Protein AF-A6TTT9-F1 (afdb_monomer)

Foldseek 3Di:
DDDDDPDPDPPDPDDDPVVVVVVVVVVVVVCVVCVVVVVVVLVVVLVVVQVVLQVLLLQLQVVVCVVVVDWPADQDDSCVSPPVSPVDQDDRSVPADGWTAHRSGIDDHDRD

Sequence (112 aa):
MIQIFSKKIRNKKGFTLIELIVVIAILGILAGIAVPRFASTQDNAKNKAHNANVRTIESAVSVYMANTNTALDAMDDIDVLTPDYLQAVPANPTGGDAYTIVNGVVSPGLIE

Solvent-accessible surface area (backbone atoms only — not comparable to full-atom values): 6744 Å² total; per-residue (Å²): 142,85,84,82,84,80,76,80,80,75,82,76,82,72,85,56,70,65,62,54,52,55,51,54,52,53,50,49,57,52,48,67,56,46,52,64,53,48,54,54,49,50,52,54,48,27,53,52,51,41,56,49,46,45,52,55,48,44,52,27,51,53,52,49,31,70,72,66,77,47,82,54,66,47,86,48,63,57,62,78,39,45,67,90,58,29,90,62,86,69,78,44,64,83,72,33,41,59,55,39,30,52,69,68,40,72,40,80,28,62,68,130

Organism: Alkaliphilus metalliredigens (strain QYMF) (NCBI:txid293826)

Radius of gyration: 30.0 Å; Cα contacts (8 Å, |Δi|>4): 95; chains: 1; bounding box: 83×52×59 Å

Mean predicted aligned error: 10.72 Å

InterPro domains:
  IPR000983 General secretion pathway protein G-type pilin [PR00813] (14-39)
  IPR000983 General secretion pathway protein G-type pilin [PR00813] (50-68)
  IPR012902 Prokaryotic N-terminal methylation site [PF07963] (10-34)
  IPR012902 Prokaryotic N-terminal methylation site [PS00409] (13-33)
  IPR012902 Prokaryotic N-terminal methylation site [TIGR02532] (12-35)
  IPR045584 Pilin-like [SSF54523] (15-101)

Secondary structure (DSSP, 8-state):
-------------PPPHHHHHHHHHHHHHHHHHHHHHHHHHHHHHHHHHHHHHHHHHHHHHHHHHHHH-----S---GGGGTTTT-SSPPP-TTSSPPPEEETTEEEPPP--

pLDDT: mean 81.88, std 12.65, range [42.41, 97.5]

Structure (mmCIF, N/CA/C/O backbone):
data_AF-A6TTT9-F1
#
_entry.id   AF-A6TTT9-F1
#
loop_
_atom_site.group_PDB
_atom_site.id
_atom_site.type_symbol
_atom_site.label_atom_id
_atom_site.label_alt_id
_atom_site.label_comp_id
_atom_site.label_asym_id
_atom_site.label_entity_id
_atom_site.label_seq_id
_atom_site.pdbx_PDB_ins_code
_atom_site.Cartn_x
_atom_site.Cartn_y
_atom_site.Cartn_z
_atom_site.occupancy
_atom_site.B_iso_or_equiv
_atom_site.auth_seq_id
_atom_site.auth_comp_id
_atom_site.auth_asym_id
_atom_site.auth_atom_id
_atom_site.pdbx_PDB_model_num
ATOM 1 N N . MET A 1 1 ? -62.359 -35.775 31.196 1.00 42.41 1 MET A N 1
ATOM 2 C CA . MET A 1 1 ? -60.897 -35.997 31.195 1.00 42.41 1 MET A CA 1
ATOM 3 C C . MET A 1 1 ? -60.259 -34.866 30.401 1.00 42.41 1 MET A C 1
ATOM 5 O O . MET A 1 1 ? -60.331 -34.884 29.183 1.00 42.41 1 MET A O 1
ATOM 9 N N . ILE A 1 2 ? -59.768 -33.823 31.074 1.00 47.12 2 ILE A N 1
ATOM 10 C CA . ILE A 1 2 ? -59.230 -32.612 30.431 1.00 47.12 2 ILE A CA 1
ATOM 11 C C . ILE A 1 2 ? -57.737 -32.545 30.758 1.00 47.12 2 ILE A C 1
ATOM 13 O O . ILE A 1 2 ? -57.363 -32.446 31.922 1.00 47.12 2 ILE A O 1
ATOM 17 N N . GLN A 1 3 ? -56.898 -32.671 29.731 1.00 62.69 3 GLN A N 1
ATOM 18 C CA . GLN A 1 3 ? -55.438 -32.584 29.816 1.00 62.69 3 GLN A CA 1
ATOM 19 C C . GLN A 1 3 ? -55.021 -31.118 29.619 1.00 62.69 3 GLN A C 1
ATOM 21 O O . GLN A 1 3 ? -55.243 -30.546 28.552 1.00 62.69 3 GLN A O 1
ATOM 26 N N . ILE A 1 4 ? -54.437 -30.498 30.647 1.00 61.84 4 ILE A N 1
ATOM 27 C CA . ILE A 1 4 ? -53.914 -29.126 30.586 1.00 61.84 4 ILE A CA 1
ATOM 28 C C . ILE A 1 4 ? -52.511 -29.160 29.970 1.00 61.84 4 ILE A C 1
ATOM 30 O O . ILE A 1 4 ? -51.572 -29.695 30.558 1.00 61.84 4 ILE A O 1
ATOM 34 N N . PHE A 1 5 ? -52.352 -28.544 28.798 1.00 68.25 5 PHE A N 1
ATOM 35 C CA . PHE A 1 5 ? -51.046 -28.258 28.207 1.00 68.25 5 PHE A CA 1
ATOM 36 C C . PHE A 1 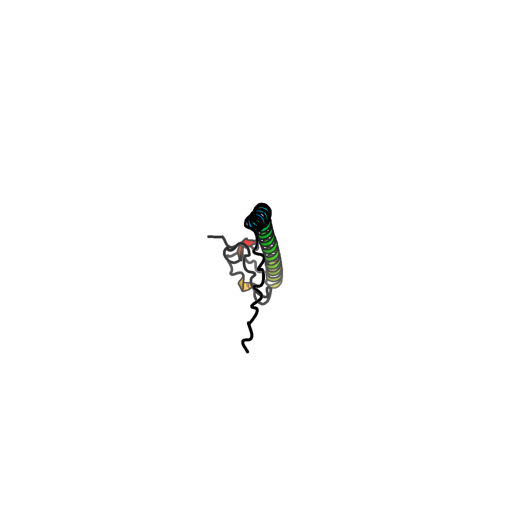5 ? -50.307 -27.214 29.056 1.00 68.25 5 PHE A C 1
ATOM 38 O O . PHE A 1 5 ? -50.556 -26.012 28.961 1.00 68.25 5 PHE A O 1
ATOM 45 N N . SER A 1 6 ? -49.371 -27.672 29.886 1.00 70.38 6 SER A N 1
ATOM 46 C CA . SER A 1 6 ? -48.466 -26.799 30.634 1.00 70.38 6 SER A CA 1
ATOM 47 C C . SER A 1 6 ? -47.408 -26.210 29.692 1.00 70.38 6 SER A C 1
ATOM 49 O O . SER A 1 6 ? -46.372 -26.812 29.403 1.00 70.38 6 SER A O 1
ATOM 51 N N . LYS A 1 7 ? -47.690 -25.019 29.156 1.00 68.00 7 LYS A N 1
ATOM 52 C CA . LYS A 1 7 ? -46.758 -24.239 28.334 1.00 68.00 7 LYS A CA 1
ATOM 53 C C . LYS A 1 7 ? -45.713 -23.588 29.246 1.00 68.00 7 LYS A C 1
ATOM 55 O O . LYS A 1 7 ? -45.939 -22.508 29.782 1.00 68.00 7 LYS A O 1
ATOM 60 N N . LYS A 1 8 ? -44.544 -24.222 29.403 1.00 66.69 8 LYS A N 1
ATOM 61 C CA . LYS A 1 8 ? -43.356 -23.582 29.999 1.00 66.69 8 LYS A CA 1
ATOM 62 C C . LYS A 1 8 ? -42.987 -22.339 29.179 1.00 66.69 8 LYS A C 1
ATOM 64 O O . LYS A 1 8 ? -42.458 -22.448 28.072 1.00 66.69 8 LYS A O 1
ATOM 69 N N . ILE A 1 9 ? -43.249 -21.151 29.721 1.00 69.06 9 ILE A N 1
ATOM 70 C CA . ILE A 1 9 ? -42.697 -19.897 29.204 1.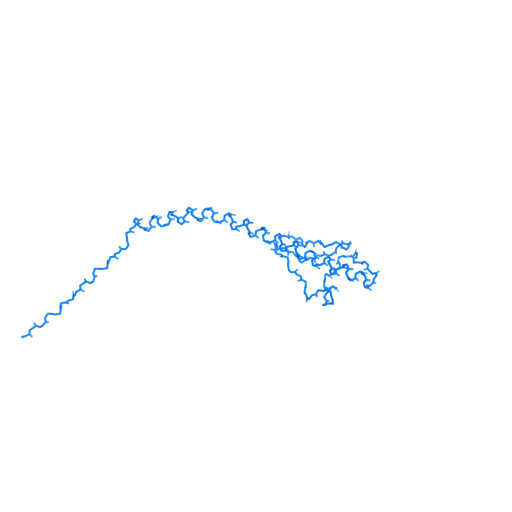00 69.06 9 ILE A CA 1
ATOM 71 C C . ILE A 1 9 ? -41.184 -19.954 29.442 1.00 69.06 9 ILE A C 1
ATOM 73 O O . ILE A 1 9 ? -40.714 -19.970 30.576 1.00 69.06 9 ILE A O 1
ATOM 77 N N . ARG A 1 10 ? -40.409 -20.067 28.360 1.00 70.62 10 ARG A N 1
ATOM 78 C CA . ARG A 1 10 ? -38.945 -19.997 28.417 1.00 70.62 10 ARG A CA 1
ATOM 79 C C . ARG A 1 10 ? -38.557 -18.570 28.801 1.00 70.62 10 ARG A C 1
ATOM 81 O O . ARG A 1 10 ? -38.800 -17.656 28.017 1.00 70.62 10 ARG A O 1
ATOM 88 N N . ASN A 1 11 ? -37.949 -18.398 29.973 1.00 67.00 11 ASN A N 1
ATOM 89 C CA . ASN A 1 11 ? -37.320 -17.148 30.399 1.00 67.00 11 ASN A CA 1
ATOM 90 C C . ASN A 1 11 ? -36.218 -16.768 29.401 1.00 67.00 11 ASN A C 1
ATOM 92 O O . ASN A 1 11 ? -35.089 -17.248 29.498 1.00 67.00 11 ASN A O 1
ATOM 96 N N . LYS A 1 12 ? -36.544 -15.927 28.416 1.00 69.69 12 LYS A N 1
ATOM 97 C CA . LYS A 1 12 ? -35.532 -15.282 27.584 1.00 69.69 12 LYS A CA 1
ATOM 98 C C . LYS A 1 12 ? -34.858 -14.218 28.445 1.00 69.69 12 LYS A C 1
ATOM 100 O O . LYS A 1 12 ? -35.440 -13.167 28.685 1.00 69.69 12 LYS A O 1
ATOM 105 N N . LYS A 1 13 ? -33.654 -14.508 28.941 1.00 75.44 13 LYS A N 1
ATOM 106 C CA . LYS A 1 13 ? -32.779 -13.478 29.507 1.00 75.44 13 LYS A CA 1
ATOM 107 C C . LYS A 1 13 ? -32.419 -12.520 28.366 1.00 75.44 13 LYS A C 1
ATOM 109 O O . LYS A 1 13 ? -31.771 -12.937 27.410 1.00 75.44 13 LYS A O 1
ATOM 114 N N . GLY A 1 14 ? -32.942 -11.297 28.408 1.00 75.25 14 GLY A N 1
ATOM 115 C CA . GLY A 1 14 ? -32.562 -10.225 27.490 1.00 75.25 14 GLY A CA 1
ATOM 116 C C . GLY A 1 14 ? -31.238 -9.597 27.919 1.00 75.25 14 GLY A C 1
ATOM 117 O O . GLY A 1 14 ? -30.923 -9.595 29.107 1.00 75.25 14 GLY A O 1
ATOM 118 N N . PHE A 1 15 ? -30.483 -9.081 26.950 1.00 77.00 15 PHE A N 1
ATOM 119 C CA . PHE A 1 15 ? -29.318 -8.230 27.198 1.00 77.00 15 PHE A CA 1
ATOM 120 C C . PHE A 1 15 ? -29.765 -6.952 27.914 1.00 77.00 15 PHE A C 1
ATOM 122 O O . PHE A 1 15 ? -30.808 -6.381 27.583 1.00 77.00 15 PHE A O 1
ATOM 129 N N . THR A 1 16 ? -28.992 -6.499 28.891 1.00 90.31 16 THR A N 1
ATOM 130 C CA . THR A 1 16 ? -29.240 -5.220 29.55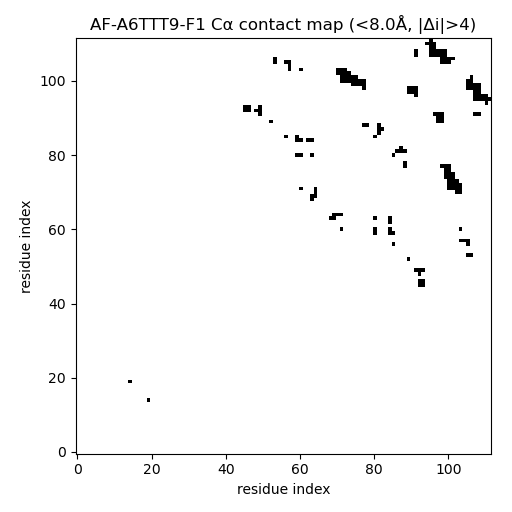6 1.00 90.31 16 THR A CA 1
ATOM 131 C C . THR A 1 16 ? -28.732 -4.067 28.686 1.00 90.31 16 THR A C 1
ATOM 133 O O . THR A 1 16 ? -27.765 -4.206 27.937 1.00 90.31 16 THR A O 1
ATOM 136 N N . LEU A 1 17 ? -29.365 -2.893 28.786 1.00 90.19 17 LEU A N 1
ATOM 137 C CA . LEU A 1 17 ? -28.895 -1.702 28.064 1.00 90.19 17 LEU A CA 1
ATOM 138 C C . LEU A 1 17 ? -27.478 -1.301 28.493 1.00 90.19 17 LEU A C 1
ATOM 140 O O . LEU A 1 17 ? -26.690 -0.852 27.665 1.00 90.19 17 LEU A O 1
ATOM 144 N N . ILE A 1 18 ? -27.136 -1.505 29.769 1.00 92.69 18 ILE A N 1
ATOM 145 C CA . ILE A 1 18 ? -25.811 -1.175 30.295 1.00 92.69 18 ILE A CA 1
ATOM 146 C C . ILE A 1 18 ? -24.712 -2.053 29.685 1.00 92.69 18 ILE A C 1
ATOM 148 O O . ILE A 1 18 ? -23.645 -1.537 29.361 1.00 92.69 18 ILE A O 1
ATOM 152 N N . GLU A 1 19 ? -24.978 -3.342 29.445 1.00 90.38 19 GLU A N 1
ATOM 153 C CA . GLU A 1 19 ? -24.027 -4.232 28.766 1.00 90.38 19 GLU A CA 1
ATOM 154 C C . GLU A 1 19 ? -23.724 -3.744 27.349 1.00 90.38 19 GLU A C 1
ATOM 156 O O . GLU A 1 19 ? -22.565 -3.725 26.941 1.00 90.38 19 GLU A O 1
ATOM 161 N N . LEU A 1 20 ? -24.738 -3.282 26.612 1.00 92.12 20 LEU A N 1
ATOM 162 C CA . LEU A 1 20 ? -24.524 -2.745 25.269 1.00 92.12 20 LEU A CA 1
ATOM 163 C C . LEU A 1 20 ? -23.745 -1.420 25.301 1.00 92.12 20 LEU A C 1
ATOM 165 O O . LEU A 1 20 ? -22.845 -1.223 24.487 1.00 92.12 20 LEU A O 1
ATOM 169 N N . ILE A 1 21 ? -24.053 -0.537 26.257 1.00 94.81 21 ILE A N 1
ATOM 170 C CA . ILE A 1 21 ? -23.390 0.768 26.405 1.00 94.81 21 ILE A CA 1
ATOM 171 C C . ILE A 1 21 ? -21.895 0.602 26.706 1.00 94.81 21 ILE A C 1
ATOM 173 O O . ILE A 1 21 ? -21.067 1.273 26.091 1.00 94.81 21 ILE A O 1
ATOM 177 N N . VAL A 1 22 ? -21.526 -0.310 27.609 1.00 95.12 22 VAL A N 1
ATOM 178 C CA . VAL A 1 22 ? -20.112 -0.561 27.933 1.00 95.12 22 VAL A CA 1
ATOM 179 C C . VAL A 1 22 ? -19.359 -1.121 26.722 1.00 95.12 22 VAL A C 1
ATOM 181 O O . VAL A 1 22 ? -18.227 -0.714 26.461 1.00 95.12 22 VAL A O 1
ATOM 184 N N . VAL A 1 23 ? -19.986 -2.000 25.934 1.00 95.75 23 VAL A N 1
ATOM 185 C CA . VAL A 1 23 ? -19.368 -2.568 24.725 1.00 95.75 23 VAL A CA 1
ATOM 186 C C . VAL A 1 23 ? -19.085 -1.489 23.683 1.00 95.75 23 VAL A C 1
ATOM 188 O O . VAL A 1 23 ? -17.957 -1.397 23.200 1.00 95.75 23 VAL A O 1
ATOM 191 N N . ILE A 1 24 ? -20.065 -0.641 23.352 1.00 96.06 24 ILE A N 1
ATOM 192 C CA . ILE A 1 24 ? -19.846 0.424 22.361 1.00 96.06 24 ILE A CA 1
ATOM 193 C C . ILE A 1 24 ? -18.861 1.485 22.864 1.00 96.06 24 ILE A C 1
ATOM 195 O O . ILE A 1 24 ? -18.129 2.050 22.056 1.00 96.06 24 ILE A O 1
ATOM 199 N N . ALA A 1 25 ? -18.781 1.714 24.180 1.00 96.50 25 ALA A N 1
ATOM 200 C CA . ALA A 1 25 ? -17.779 2.599 24.767 1.00 96.50 25 ALA A CA 1
ATOM 201 C C . ALA A 1 25 ? -16.356 2.056 24.544 1.00 96.50 25 ALA A C 1
ATOM 203 O O . ALA A 1 25 ? -15.486 2.788 24.073 1.00 96.50 25 ALA A O 1
ATOM 204 N N . ILE A 1 26 ? -16.125 0.763 24.799 1.00 97.12 26 ILE A N 1
ATOM 205 C CA . ILE A 1 26 ? -14.828 0.117 24.539 1.00 97.12 26 ILE A CA 1
ATOM 206 C C . ILE A 1 26 ? -14.513 0.116 23.036 1.00 97.12 26 ILE A C 1
ATOM 208 O O . ILE A 1 26 ? -13.401 0.473 22.645 1.00 97.12 26 ILE A O 1
ATOM 212 N N . LEU A 1 27 ? -15.485 -0.226 22.180 1.00 97.12 27 LEU A N 1
ATOM 213 C CA . LEU A 1 27 ? -15.314 -0.180 20.723 1.00 97.12 27 LEU A CA 1
ATOM 214 C C . LEU A 1 27 ? -14.988 1.234 20.225 1.00 97.12 27 LEU A C 1
ATOM 216 O O . LEU A 1 27 ? -14.150 1.374 19.340 1.00 97.12 27 LEU A O 1
ATOM 220 N N . GLY A 1 28 ? -15.585 2.274 20.813 1.00 97.44 2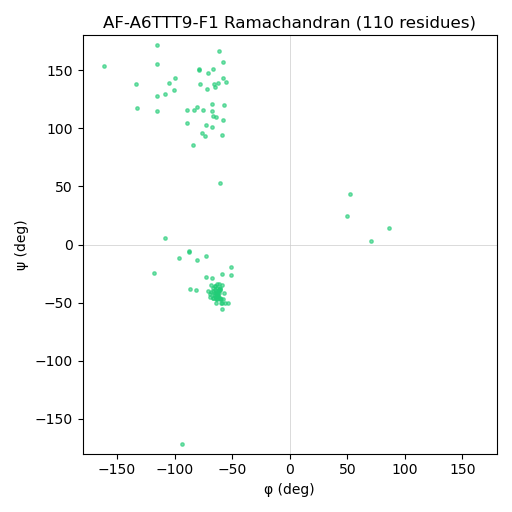8 GLY A N 1
ATOM 221 C CA . GLY A 1 28 ? -15.288 3.671 20.495 1.00 97.44 28 GLY A CA 1
ATOM 222 C C . GLY A 1 28 ? -13.841 4.056 20.813 1.00 97.44 28 GLY A C 1
ATOM 223 O O . GLY A 1 28 ? -13.171 4.660 19.977 1.00 97.44 28 GLY A O 1
ATOM 224 N N . ILE A 1 29 ? -13.324 3.642 21.976 1.00 97.31 29 ILE A N 1
ATOM 225 C CA . ILE A 1 29 ? -11.920 3.880 22.360 1.00 97.31 29 ILE A CA 1
ATOM 226 C C . ILE A 1 29 ? -10.970 3.160 21.393 1.00 97.31 29 ILE A C 1
ATOM 228 O O . ILE A 1 29 ? -10.016 3.760 20.893 1.00 97.31 29 ILE A O 1
ATOM 232 N N . LEU A 1 30 ? -11.241 1.885 21.094 1.00 97.50 30 LEU A N 1
ATOM 233 C CA . LEU A 1 30 ? -10.419 1.099 20.172 1.00 97.50 30 LEU A CA 1
ATOM 234 C C . LEU A 1 30 ? -10.447 1.679 18.754 1.00 97.50 30 LEU A C 1
ATOM 236 O O . LEU A 1 30 ? -9.391 1.815 18.138 1.00 97.50 30 LEU A O 1
ATOM 240 N N . ALA A 1 31 ? -11.623 2.066 18.254 1.00 96.31 31 ALA A N 1
ATOM 241 C CA . ALA A 1 31 ? -11.776 2.683 16.941 1.00 96.31 31 ALA A CA 1
ATOM 242 C C . ALA A 1 31 ? -11.018 4.016 16.847 1.00 96.31 31 ALA A C 1
ATOM 244 O O . ALA A 1 31 ? -10.337 4.255 15.849 1.00 96.31 31 ALA A O 1
ATOM 245 N N . GLY A 1 32 ? -11.055 4.838 17.903 1.00 96.44 32 GLY A N 1
ATOM 246 C CA . GLY A 1 32 ? -10.337 6.115 17.959 1.00 96.44 32 GLY A CA 1
ATOM 247 C C . GLY A 1 32 ? -8.820 5.982 17.778 1.00 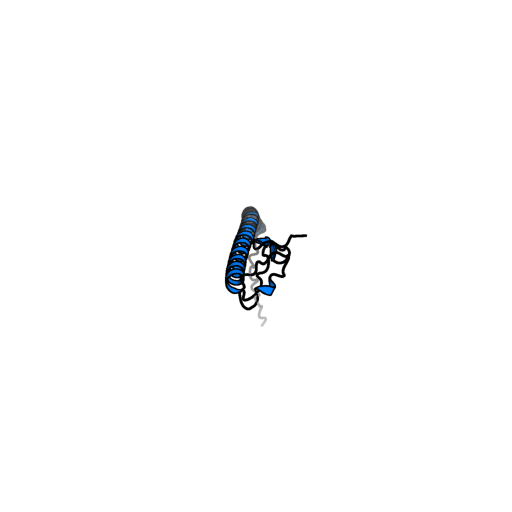96.44 32 GLY A C 1
ATOM 248 O O . GLY A 1 32 ? -8.207 6.830 17.138 1.00 96.44 32 GLY A O 1
ATOM 249 N N . ILE A 1 33 ? -8.213 4.898 18.277 1.00 95.69 33 ILE A N 1
ATOM 250 C CA . ILE A 1 33 ? -6.775 4.621 18.103 1.00 95.69 33 ILE A CA 1
ATOM 251 C C . ILE A 1 33 ? -6.506 3.873 16.787 1.00 95.69 33 ILE A C 1
ATOM 253 O O . ILE A 1 33 ? -5.502 4.118 16.114 1.00 95.69 33 ILE A O 1
ATOM 257 N N . ALA A 1 34 ? -7.386 2.943 16.414 1.00 95.56 34 ALA A N 1
ATOM 258 C CA . ALA A 1 34 ? -7.188 2.068 15.265 1.00 95.56 34 ALA A CA 1
ATOM 259 C C . ALA A 1 34 ? -7.269 2.815 13.927 1.00 95.56 34 ALA A C 1
ATOM 261 O O . ALA A 1 34 ? -6.430 2.577 13.061 1.00 95.56 34 ALA A O 1
ATOM 262 N N . VAL A 1 35 ? -8.229 3.731 13.763 1.00 94.75 35 VAL A N 1
ATOM 263 C CA . VAL A 1 35 ? -8.452 4.465 12.504 1.00 94.75 35 VAL A CA 1
ATOM 264 C C . VAL A 1 35 ?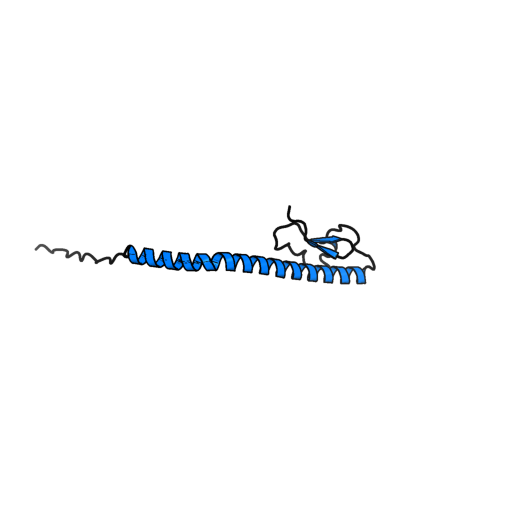 -7.223 5.277 12.057 1.00 94.75 35 VAL A C 1
ATOM 266 O O . VAL A 1 35 ? -6.736 5.020 10.953 1.00 94.75 35 VAL A O 1
ATOM 269 N N . PRO A 1 36 ? -6.649 6.193 12.867 1.00 94.00 36 PRO A N 1
ATOM 270 C CA . PRO A 1 36 ? -5.485 6.973 12.436 1.00 94.00 36 PRO A CA 1
ATOM 271 C C . PRO A 1 36 ? -4.246 6.096 12.207 1.00 94.00 36 PRO A C 1
ATOM 273 O O . PRO A 1 36 ? -3.478 6.326 11.271 1.00 94.00 36 PRO A O 1
ATOM 276 N N . ARG A 1 37 ? -4.064 5.041 13.015 1.00 95.00 37 ARG A N 1
ATOM 277 C CA . ARG A 1 37 ? -2.961 4.086 12.844 1.00 95.00 37 ARG A CA 1
ATOM 278 C C . ARG A 1 37 ? -3.080 3.305 11.536 1.00 95.00 37 ARG A C 1
ATOM 280 O O . ARG A 1 37 ? -2.071 3.078 10.865 1.00 95.00 37 ARG A O 1
ATOM 287 N N . PHE A 1 38 ? -4.290 2.877 11.188 1.00 94.69 38 PHE A N 1
ATOM 288 C CA . PHE A 1 38 ? -4.549 2.146 9.956 1.00 94.69 38 PHE A CA 1
ATOM 289 C C . PHE A 1 38 ? -4.312 3.031 8.730 1.00 94.69 38 PHE A C 1
ATOM 291 O O . PHE A 1 38 ? -3.584 2.610 7.835 1.00 94.69 38 PHE A O 1
ATOM 298 N N . ALA A 1 39 ? -4.820 4.269 8.735 1.00 92.06 39 ALA A N 1
ATOM 299 C CA . ALA A 1 39 ? -4.584 5.237 7.661 1.00 92.06 39 ALA A CA 1
ATOM 300 C C . ALA A 1 39 ? -3.081 5.476 7.426 1.00 92.06 39 ALA A C 1
ATOM 302 O O . ALA A 1 39 ? -2.583 5.263 6.325 1.00 92.06 39 ALA A O 1
ATOM 303 N N . SER A 1 40 ? -2.320 5.766 8.488 1.00 92.44 40 SER A N 1
ATOM 304 C CA . SER A 1 40 ? -0.865 5.948 8.381 1.00 92.44 40 SER A CA 1
ATOM 305 C C . SER A 1 40 ? -0.142 4.693 7.875 1.00 92.44 40 SER A C 1
ATOM 307 O O . SER A 1 40 ? 0.808 4.776 7.097 1.00 92.44 40 SER A O 1
ATOM 309 N N . THR A 1 41 ? -0.576 3.502 8.294 1.00 94.38 41 THR A N 1
ATOM 310 C CA . THR A 1 41 ? 0.009 2.242 7.812 1.00 94.38 41 THR A CA 1
ATOM 311 C C . THR A 1 41 ? -0.280 2.034 6.326 1.00 94.38 41 THR A C 1
ATOM 313 O O . THR A 1 41 ? 0.607 1.598 5.592 1.00 94.38 41 THR A O 1
ATOM 316 N N . GLN A 1 42 ? -1.489 2.371 5.876 1.00 93.81 42 GLN A N 1
ATOM 317 C CA . GLN A 1 42 ? -1.880 2.294 4.474 1.00 93.81 42 GLN A CA 1
ATOM 318 C C . GLN A 1 42 ? -1.051 3.253 3.613 1.00 93.81 42 GLN A C 1
ATOM 320 O O . GLN A 1 42 ? -0.513 2.823 2.595 1.00 93.81 42 GLN A O 1
ATOM 325 N N . ASP A 1 43 ? -0.866 4.502 4.041 1.00 91.12 43 ASP A N 1
ATOM 326 C CA . ASP A 1 43 ? -0.049 5.482 3.312 1.00 91.12 43 ASP A CA 1
ATOM 327 C C . ASP A 1 43 ? 1.420 5.050 3.236 1.00 91.12 43 ASP A C 1
ATOM 329 O O . ASP A 1 43 ? 2.041 5.078 2.173 1.00 91.12 43 ASP A O 1
ATOM 333 N N . ASN A 1 44 ? 1.969 4.535 4.339 1.00 91.81 44 ASN A N 1
ATOM 334 C CA . ASN A 1 44 ? 3.315 3.965 4.350 1.00 91.81 44 ASN A CA 1
ATOM 335 C C . ASN A 1 44 ? 3.448 2.755 3.412 1.00 91.81 44 ASN A C 1
ATOM 337 O O . ASN A 1 44 ? 4.484 2.588 2.767 1.00 91.81 44 ASN A O 1
ATOM 341 N N . ALA A 1 45 ? 2.426 1.899 3.332 1.00 93.44 45 ALA A N 1
ATOM 342 C CA . ALA A 1 45 ? 2.410 0.767 2.411 1.00 93.44 45 ALA A CA 1
ATOM 343 C C . ALA A 1 45 ? 2.367 1.234 0.948 1.00 93.44 45 ALA A C 1
ATOM 345 O O . ALA A 1 45 ? 3.142 0.728 0.137 1.00 93.44 45 ALA A O 1
ATOM 346 N N . LYS A 1 46 ? 1.541 2.241 0.631 1.00 91.25 46 LYS A N 1
ATOM 347 C CA . LYS A 1 46 ? 1.488 2.866 -0.699 1.00 91.25 46 LYS A CA 1
ATOM 348 C C . LYS A 1 46 ? 2.838 3.462 -1.092 1.00 91.25 46 LYS A C 1
ATOM 350 O O . LYS A 1 46 ? 3.331 3.159 -2.170 1.00 91.25 46 LYS A O 1
ATOM 355 N N . ASN A 1 47 ? 3.489 4.205 -0.197 1.00 89.50 47 ASN A N 1
ATOM 356 C CA . ASN A 1 47 ? 4.810 4.790 -0.457 1.00 89.50 47 ASN A CA 1
ATOM 357 C C . ASN A 1 47 ? 5.892 3.722 -0.671 1.00 89.50 47 ASN A C 1
ATOM 359 O O . ASN A 1 47 ? 6.738 3.850 -1.555 1.00 89.50 47 ASN A O 1
ATOM 363 N N . LYS A 1 48 ? 5.865 2.633 0.107 1.00 91.38 48 LYS A N 1
ATOM 364 C CA . LYS A 1 48 ? 6.791 1.506 -0.088 1.00 91.38 48 LYS A CA 1
ATOM 365 C C . LYS A 1 48 ? 6.566 0.804 -1.424 1.00 91.38 48 LYS A C 1
ATOM 367 O O . LYS A 1 48 ? 7.542 0.503 -2.103 1.00 91.38 48 LYS A O 1
ATOM 372 N N . ALA A 1 49 ? 5.309 0.562 -1.795 1.00 91.31 49 ALA A N 1
ATOM 373 C CA . ALA A 1 49 ? 4.959 -0.019 -3.086 1.00 91.31 49 ALA A CA 1
ATOM 374 C C . ALA A 1 49 ? 5.377 0.904 -4.240 1.00 91.31 49 ALA A C 1
ATOM 376 O O . ALA A 1 49 ? 5.972 0.437 -5.204 1.00 91.31 49 ALA A O 1
ATOM 377 N N . HIS A 1 50 ? 5.169 2.215 -4.097 1.00 89.00 50 HIS A N 1
ATOM 378 C CA . HIS A 1 50 ? 5.588 3.204 -5.083 1.00 89.00 50 HIS A CA 1
ATOM 379 C C . HIS A 1 50 ? 7.104 3.151 -5.314 1.00 89.00 50 HIS A C 1
ATOM 381 O O . HIS A 1 50 ? 7.549 2.996 -6.447 1.00 89.00 50 HIS A O 1
ATOM 387 N N . ASN A 1 51 ? 7.894 3.183 -4.238 1.00 89.06 51 ASN A N 1
ATOM 388 C CA . ASN A 1 51 ? 9.354 3.100 -4.326 1.00 89.06 51 ASN A CA 1
ATOM 389 C C . ASN A 1 51 ? 9.839 1.762 -4.907 1.00 89.06 51 ASN A C 1
ATOM 391 O O . ASN A 1 51 ? 10.867 1.720 -5.578 1.00 89.06 51 ASN A O 1
ATOM 395 N N . ALA A 1 52 ? 9.131 0.663 -4.632 1.00 91.12 52 ALA A N 1
ATOM 396 C CA . ALA A 1 52 ? 9.443 -0.636 -5.218 1.00 91.12 52 ALA A CA 1
ATOM 397 C C . ALA A 1 52 ? 9.200 -0.630 -6.734 1.00 91.12 52 ALA A C 1
ATOM 399 O O . ALA A 1 52 ? 10.085 -1.032 -7.483 1.00 91.12 52 ALA A O 1
ATOM 400 N N . ASN A 1 53 ? 8.056 -0.100 -7.177 1.00 90.19 53 ASN A N 1
ATOM 401 C CA . ASN A 1 53 ? 7.719 0.025 -8.594 1.00 90.19 53 ASN A CA 1
ATOM 402 C C . ASN A 1 53 ? 8.736 0.895 -9.343 1.00 90.19 53 ASN A C 1
ATOM 404 O O . ASN A 1 53 ? 9.231 0.469 -10.381 1.00 90.19 53 ASN A O 1
ATOM 408 N N . VAL A 1 54 ? 9.104 2.060 -8.792 1.00 88.12 54 VAL A N 1
ATOM 409 C CA . VAL A 1 54 ? 10.131 2.948 -9.370 1.00 88.12 54 VAL A CA 1
ATOM 410 C C . VAL A 1 54 ? 11.432 2.186 -9.609 1.00 88.12 54 VAL A C 1
ATOM 412 O O . VAL A 1 54 ? 11.923 2.166 -10.729 1.00 88.12 54 VAL A O 1
ATOM 415 N N . ARG A 1 55 ? 11.936 1.461 -8.602 1.00 89.44 55 ARG A N 1
ATOM 416 C CA . ARG A 1 55 ? 13.171 0.666 -8.732 1.00 89.44 55 ARG A CA 1
ATOM 417 C C . ARG A 1 55 ? 13.063 -0.432 -9.785 1.00 89.44 55 ARG A C 1
ATOM 419 O O . ARG A 1 55 ? 14.031 -0.707 -10.489 1.00 89.44 55 ARG A O 1
ATOM 426 N N . THR A 1 56 ? 11.910 -1.091 -9.875 1.00 90.69 56 THR A N 1
ATOM 427 C CA . THR A 1 56 ? 11.662 -2.115 -10.896 1.00 90.69 56 THR A CA 1
ATOM 428 C C . THR A 1 56 ? 11.710 -1.512 -12.299 1.00 90.69 56 THR A C 1
ATOM 430 O O . THR A 1 56 ? 12.350 -2.084 -13.179 1.00 90.69 56 THR A O 1
ATOM 433 N N . ILE A 1 57 ? 11.096 -0.344 -12.496 1.00 88.50 57 ILE A N 1
ATOM 434 C CA . ILE A 1 57 ? 11.088 0.353 -13.785 1.00 88.50 57 ILE A CA 1
ATOM 435 C C . ILE A 1 57 ? 12.488 0.890 -14.113 1.00 88.50 57 ILE A C 1
ATOM 437 O O . ILE A 1 57 ? 12.969 0.659 -15.213 1.00 88.50 57 ILE A O 1
ATOM 441 N N . GLU A 1 58 ? 13.191 1.519 -13.167 1.00 87.50 58 GLU A N 1
ATOM 442 C CA . GLU A 1 58 ? 14.577 1.987 -13.349 1.00 87.50 58 GLU A CA 1
ATOM 443 C C . GLU A 1 58 ? 15.513 0.843 -13.755 1.00 87.50 58 GLU A C 1
ATOM 445 O O . GLU A 1 58 ? 16.339 0.988 -14.658 1.00 87.50 58 GLU A O 1
ATOM 450 N N . SER A 1 59 ? 15.355 -0.328 -13.129 1.00 89.69 59 SER A N 1
ATOM 451 C CA . SER A 1 59 ? 16.096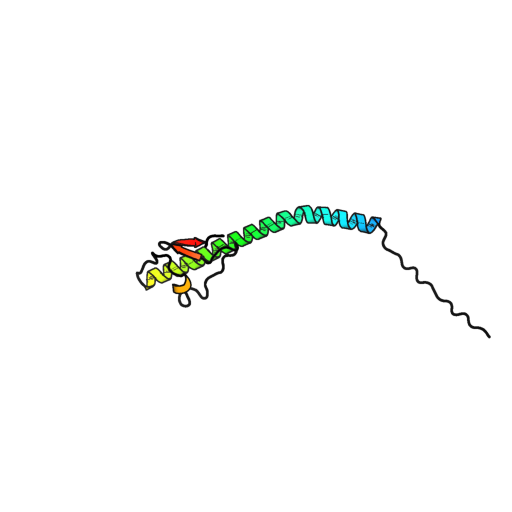 -1.525 -13.521 1.00 89.69 59 SER A CA 1
ATOM 452 C C . SER A 1 59 ? 15.791 -1.910 -14.969 1.00 89.69 59 SER A C 1
ATOM 454 O O . SER A 1 59 ? 16.725 -2.176 -15.722 1.00 89.69 59 SER A O 1
ATOM 456 N N . ALA A 1 60 ? 14.523 -1.912 -15.382 1.00 89.19 60 ALA A N 1
ATOM 457 C CA . ALA A 1 60 ? 14.137 -2.208 -16.760 1.00 89.19 60 ALA A CA 1
ATOM 458 C C . ALA A 1 60 ? 14.692 -1.176 -17.759 1.00 89.19 60 ALA A C 1
ATOM 460 O O . ALA A 1 60 ? 15.258 -1.568 -18.778 1.00 89.19 60 ALA A O 1
ATOM 461 N N . VAL A 1 61 ? 14.627 0.120 -17.432 1.00 87.25 61 VAL A N 1
ATOM 462 C CA . VAL A 1 61 ? 15.216 1.210 -18.230 1.00 87.25 61 VAL A CA 1
ATOM 463 C C . VAL A 1 61 ? 16.717 1.001 -18.408 1.00 87.25 61 VAL A C 1
ATOM 465 O O . VAL A 1 61 ? 17.215 1.064 -19.529 1.00 87.25 61 VAL A O 1
ATOM 468 N N . SER A 1 62 ? 17.448 0.688 -17.334 1.00 86.38 62 SER A N 1
ATOM 469 C CA . SER A 1 62 ? 18.898 0.475 -17.422 1.00 86.38 62 SER A CA 1
ATOM 470 C C . SER A 1 62 ? 19.272 -0.685 -18.352 1.00 86.38 62 SER A C 1
ATOM 472 O O . SER A 1 62 ? 20.220 -0.575 -19.129 1.00 86.38 62 SER A O 1
ATOM 474 N N . VAL A 1 63 ? 18.498 -1.775 -18.324 1.00 89.31 63 VAL A N 1
ATOM 475 C CA . VAL A 1 63 ? 18.714 -2.942 -19.191 1.00 89.31 63 VAL A CA 1
ATOM 476 C C . VAL A 1 63 ? 18.345 -2.609 -20.639 1.00 89.31 63 VAL A C 1
ATOM 478 O O . VAL A 1 63 ? 19.078 -2.977 -21.556 1.00 89.31 63 VAL A O 1
ATOM 481 N N . TYR A 1 64 ? 17.264 -1.857 -20.858 1.00 87.50 64 TYR A N 1
ATOM 482 C CA . TYR A 1 64 ? 16.877 -1.370 -22.182 1.00 87.50 64 TYR A CA 1
ATOM 483 C C . TYR A 1 64 ? 17.966 -0.491 -22.806 1.00 87.50 64 TYR A C 1
ATOM 485 O O . TYR A 1 64 ? 18.388 -0.738 -23.937 1.00 87.50 64 TYR A O 1
ATOM 493 N N . MET A 1 65 ? 18.466 0.498 -22.062 1.00 85.38 65 MET A N 1
ATOM 494 C CA . MET A 1 65 ? 19.517 1.404 -22.536 1.00 85.38 65 MET A CA 1
ATOM 495 C C . MET A 1 65 ? 20.821 0.653 -22.828 1.00 85.38 65 MET A C 1
ATOM 497 O O . MET A 1 65 ? 21.487 0.947 -23.820 1.00 85.38 65 MET A O 1
ATOM 501 N N . ALA A 1 66 ? 21.164 -0.350 -22.013 1.00 88.00 66 ALA A N 1
ATOM 502 C CA . ALA A 1 66 ? 22.337 -1.194 -22.237 1.00 88.00 66 ALA A CA 1
ATOM 503 C C . ALA A 1 66 ? 22.229 -2.035 -23.522 1.00 88.00 66 ALA A C 1
ATOM 505 O O . ALA A 1 66 ? 23.228 -2.233 -24.212 1.00 88.00 66 ALA A O 1
ATOM 506 N N . ASN A 1 67 ? 21.028 -2.509 -23.863 1.00 88.62 67 ASN A N 1
ATOM 507 C CA . ASN A 1 67 ? 20.810 -3.337 -25.050 1.00 88.62 67 ASN A CA 1
ATOM 508 C C . ASN A 1 67 ? 20.691 -2.514 -26.339 1.00 88.62 67 ASN A C 1
ATOM 510 O O . ASN A 1 67 ? 21.187 -2.927 -27.387 1.00 88.62 67 ASN A O 1
ATOM 514 N N . THR A 1 68 ? 20.021 -1.363 -26.282 1.00 84.75 68 THR A N 1
ATOM 515 C CA . THR A 1 68 ? 19.693 -0.556 -27.468 1.00 84.75 68 THR A CA 1
ATOM 516 C C . THR A 1 68 ? 20.683 0.576 -27.728 1.00 84.75 68 THR A C 1
ATOM 518 O O . THR A 1 68 ? 20.633 1.188 -28.794 1.00 84.75 68 THR A O 1
ATOM 521 N N . ASN A 1 69 ? 21.571 0.882 -26.770 1.00 81.38 69 ASN A N 1
ATOM 522 C CA . ASN A 1 69 ? 22.421 2.082 -26.762 1.00 81.38 69 ASN A CA 1
ATOM 523 C C . ASN A 1 69 ? 21.633 3.385 -27.014 1.00 81.38 69 ASN A C 1
ATOM 525 O O . ASN A 1 69 ? 22.192 4.372 -27.492 1.00 81.38 69 ASN A O 1
ATOM 529 N N . THR A 1 70 ? 20.331 3.380 -26.717 1.00 79.44 70 THR A N 1
ATOM 530 C CA . THR A 1 70 ? 19.410 4.495 -26.945 1.00 79.44 70 THR A CA 1
ATOM 531 C C . THR A 1 70 ? 18.911 4.987 -25.596 1.00 79.44 70 THR A C 1
ATOM 533 O O . THR A 1 70 ? 18.443 4.194 -24.780 1.00 79.44 70 THR A O 1
ATOM 536 N N . ALA A 1 71 ? 19.035 6.290 -25.346 1.00 74.00 71 ALA A N 1
ATOM 537 C CA . ALA A 1 71 ? 18.473 6.917 -24.158 1.00 74.00 71 ALA A CA 1
ATOM 538 C C . ALA A 1 71 ? 16.963 7.128 -24.325 1.00 74.00 71 ALA A C 1
ATOM 540 O O . ALA A 1 71 ? 16.504 7.533 -25.393 1.00 74.00 71 ALA A O 1
ATOM 541 N N . LEU A 1 72 ? 16.203 6.850 -23.264 1.00 72.94 72 LEU A N 1
ATOM 542 C CA . LEU A 1 72 ? 14.782 7.188 -23.179 1.00 72.94 72 LEU A CA 1
ATOM 543 C C . LEU A 1 72 ? 14.673 8.643 -22.698 1.00 72.94 72 LEU A C 1
ATOM 545 O O . LEU A 1 72 ? 14.603 8.908 -21.497 1.00 72.94 72 LEU A O 1
ATOM 549 N N . ASP A 1 73 ? 14.746 9.578 -23.648 1.00 65.31 73 ASP A N 1
ATOM 550 C CA . ASP A 1 73 ? 14.871 11.025 -23.388 1.00 65.31 73 ASP A CA 1
ATOM 551 C C . ASP A 1 73 ? 13.606 11.842 -23.706 1.00 65.31 73 ASP A C 1
ATOM 553 O O . ASP A 1 73 ? 13.598 13.064 -23.575 1.00 65.31 73 ASP A O 1
ATOM 557 N N . ALA A 1 74 ? 12.502 11.200 -24.069 1.00 53.81 74 ALA A N 1
ATOM 558 C CA . ALA A 1 74 ? 11.208 11.863 -24.201 1.00 53.81 74 ALA A CA 1
ATOM 559 C C . ALA A 1 74 ? 10.227 11.300 -23.172 1.00 53.81 74 ALA A C 1
ATOM 561 O O . ALA A 1 74 ? 10.537 10.314 -22.513 1.00 53.81 74 ALA A O 1
ATOM 562 N N . MET A 1 75 ? 9.052 11.926 -23.046 1.00 52.84 75 MET A N 1
ATOM 563 C CA . MET A 1 75 ? 7.844 11.381 -22.405 1.00 52.84 75 MET A CA 1
ATOM 564 C C . MET A 1 75 ? 7.381 10.098 -23.126 1.00 52.84 75 MET A C 1
ATOM 566 O O . MET A 1 75 ? 6.253 10.018 -23.606 1.00 52.84 75 MET A O 1
ATOM 570 N N . ASP A 1 76 ? 8.289 9.144 -23.293 1.00 60.59 76 ASP A N 1
ATOM 571 C CA . ASP A 1 76 ? 8.050 7.885 -23.953 1.00 60.59 76 ASP A CA 1
ATOM 572 C C . ASP A 1 76 ? 7.182 7.052 -23.034 1.00 60.59 76 ASP A C 1
ATOM 574 O O . ASP A 1 76 ? 7.398 6.959 -21.818 1.00 60.59 76 ASP A O 1
ATOM 578 N N . ASP A 1 77 ? 6.166 6.477 -23.661 1.00 65.88 77 ASP A N 1
ATOM 579 C CA . ASP A 1 77 ? 5.250 5.573 -23.012 1.00 65.88 77 ASP A CA 1
ATOM 580 C C . ASP A 1 77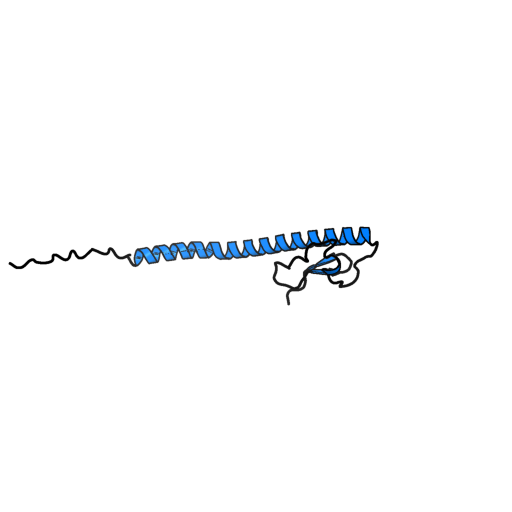 ? 6.081 4.435 -22.419 1.00 65.88 77 ASP A C 1
ATOM 582 O O . ASP A 1 77 ? 6.813 3.729 -23.121 1.00 65.88 77 ASP A O 1
ATOM 586 N N . ILE A 1 78 ? 5.990 4.276 -21.101 1.00 76.00 78 ILE A N 1
ATOM 587 C CA . ILE A 1 78 ? 6.639 3.208 -20.333 1.00 76.00 78 ILE A CA 1
ATOM 588 C C . ILE A 1 78 ? 6.355 1.813 -20.924 1.00 76.00 78 ILE A C 1
ATOM 590 O O . ILE A 1 78 ? 7.116 0.867 -20.706 1.00 76.00 78 ILE A O 1
ATOM 594 N N . ASP A 1 79 ? 5.308 1.714 -21.739 1.00 80.06 79 ASP A N 1
ATOM 595 C CA . ASP A 1 79 ? 4.950 0.582 -22.582 1.00 80.06 79 ASP A CA 1
ATOM 596 C C . ASP A 1 79 ? 6.093 0.078 -23.477 1.00 80.06 79 ASP A C 1
ATOM 598 O O . ASP A 1 79 ? 6.134 -1.122 -23.750 1.00 80.06 79 ASP A O 1
ATOM 602 N N . VAL A 1 80 ? 7.073 0.913 -23.857 1.00 82.81 80 VAL A N 1
ATOM 603 C CA . VAL A 1 80 ? 8.269 0.477 -24.615 1.00 82.81 80 VAL A CA 1
ATOM 604 C C . VAL A 1 80 ? 9.085 -0.596 -23.881 1.00 82.81 80 VAL A C 1
ATOM 606 O O . VAL A 1 80 ? 9.790 -1.391 -24.502 1.00 82.81 80 VAL A O 1
ATOM 609 N N . LEU A 1 81 ? 8.986 -0.645 -22.550 1.00 81.88 81 LEU A N 1
ATOM 610 C CA . LEU A 1 81 ? 9.658 -1.650 -21.729 1.00 81.88 81 LEU A CA 1
ATOM 611 C C . LEU A 1 81 ? 8.899 -2.980 -21.699 1.00 81.88 81 LEU A C 1
ATOM 613 O O . LEU A 1 81 ? 9.450 -3.986 -21.257 1.00 81.88 81 LEU A O 1
ATOM 617 N N . THR A 1 82 ? 7.647 -3.018 -22.145 1.00 82.06 82 THR A N 1
ATOM 618 C CA . THR A 1 82 ? 6.836 -4.238 -22.161 1.00 82.06 82 THR A CA 1
ATOM 619 C C . THR A 1 82 ? 6.804 -4.875 -23.558 1.00 82.06 82 THR A C 1
ATOM 621 O O . THR A 1 82 ? 6.765 -4.156 -24.552 1.00 82.06 82 THR A O 1
ATOM 624 N N . PRO A 1 83 ? 6.800 -6.219 -23.678 1.00 83.00 83 PRO A N 1
ATOM 625 C CA . PRO A 1 83 ? 6.939 -7.216 -22.611 1.00 83.00 83 PRO A CA 1
ATOM 626 C C . PRO A 1 83 ? 8.403 -7.581 -22.288 1.00 83.00 83 PRO A C 1
ATOM 628 O O . PRO A 1 83 ? 8.653 -8.352 -21.361 1.00 83.00 83 PRO A O 1
ATOM 631 N N . ASP A 1 84 ? 9.366 -7.079 -23.063 1.00 84.62 84 ASP A N 1
ATOM 632 C CA . ASP A 1 84 ? 10.734 -7.613 -23.083 1.00 84.62 84 ASP A CA 1
ATOM 633 C C . ASP A 1 84 ? 11.550 -7.282 -21.819 1.00 84.62 84 ASP A C 1
ATOM 635 O O . ASP A 1 84 ? 12.429 -8.053 -21.430 1.00 84.62 84 ASP A O 1
ATOM 639 N N . TYR A 1 85 ? 11.247 -6.165 -21.150 1.00 85.25 85 TYR A N 1
ATOM 640 C CA . TYR A 1 85 ? 11.963 -5.670 -19.964 1.00 85.25 85 TYR A CA 1
ATOM 641 C C . TYR A 1 85 ? 11.069 -5.593 -18.712 1.00 85.25 85 TYR A C 1
ATOM 643 O O . TYR A 1 85 ? 11.566 -5.679 -17.588 1.00 85.25 85 TYR A O 1
ATOM 651 N N . LEU A 1 86 ? 9.750 -5.481 -18.890 1.00 86.81 86 LEU A N 1
ATOM 652 C CA . LEU A 1 86 ? 8.717 -5.528 -17.854 1.00 86.81 86 LEU A CA 1
ATOM 653 C C . LEU A 1 86 ? 7.575 -6.446 -18.296 1.00 86.81 86 LEU A C 1
ATOM 655 O O . LEU A 1 86 ? 7.107 -6.369 -19.425 1.00 86.81 86 LEU A O 1
ATOM 659 N N . GLN A 1 87 ? 7.061 -7.267 -17.377 1.00 85.19 87 GLN A N 1
ATOM 660 C CA . GLN A 1 87 ? 5.901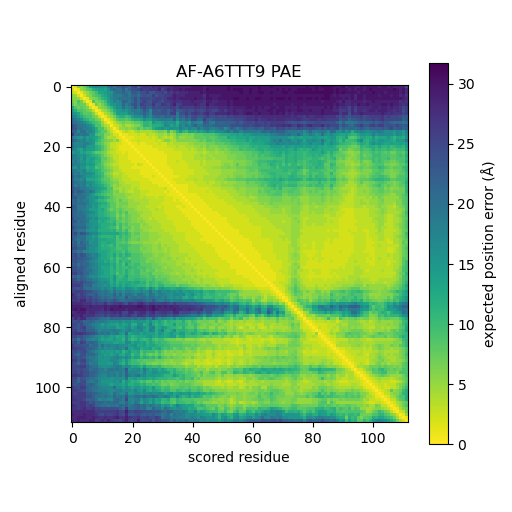 -8.127 -17.664 1.00 85.19 87 GLN A CA 1
ATOM 661 C C . GLN A 1 87 ? 4.608 -7.324 -17.853 1.00 85.19 87 GLN A C 1
ATOM 663 O O . GLN A 1 87 ? 3.742 -7.706 -18.633 1.00 85.19 87 GLN A O 1
ATOM 668 N N . ALA A 1 88 ? 4.474 -6.234 -17.104 1.00 84.62 88 ALA A N 1
ATOM 669 C CA . ALA A 1 88 ? 3.405 -5.257 -17.210 1.00 84.62 88 ALA A CA 1
ATOM 670 C C . ALA A 1 88 ? 3.872 -3.969 -16.531 1.00 84.62 88 ALA A C 1
ATOM 672 O O . ALA A 1 88 ? 4.686 -4.013 -15.602 1.00 84.62 88 ALA A O 1
ATOM 673 N N . VAL A 1 89 ? 3.327 -2.836 -16.960 1.00 83.50 89 VAL A N 1
ATOM 674 C CA . VAL A 1 89 ? 3.554 -1.550 -16.304 1.00 83.50 89 VAL A CA 1
ATOM 675 C C . VAL A 1 89 ? 2.890 -1.571 -14.918 1.00 83.50 89 VAL A C 1
ATOM 677 O O . VAL A 1 89 ? 1.679 -1.792 -14.826 1.00 83.50 89 VAL A O 1
ATOM 680 N N . PRO A 1 90 ? 3.641 -1.371 -13.818 1.00 85.75 90 PRO A N 1
ATOM 681 C CA . PRO A 1 90 ? 3.054 -1.330 -12.484 1.00 85.75 90 PRO A CA 1
ATOM 682 C C . PRO A 1 90 ? 2.107 -0.136 -12.322 1.00 85.75 90 PRO A C 1
ATOM 684 O O . PRO A 1 90 ? 2.454 0.993 -12.662 1.00 85.75 90 PRO A O 1
ATOM 687 N N . ALA A 1 91 ? 0.934 -0.360 -11.728 1.00 84.62 91 ALA A N 1
ATOM 688 C CA . ALA A 1 91 ? 0.013 0.722 -11.389 1.00 84.62 91 ALA A CA 1
ATOM 689 C C . ALA A 1 91 ? 0.548 1.573 -10.224 1.00 84.62 91 ALA A C 1
ATOM 691 O O . ALA A 1 91 ? 1.200 1.062 -9.307 1.00 84.62 91 ALA A O 1
ATOM 692 N N . ASN A 1 92 ? 0.229 2.867 -10.228 1.00 85.50 92 ASN A N 1
ATOM 693 C CA . ASN A 1 92 ? 0.618 3.785 -9.167 1.00 85.50 92 ASN A CA 1
ATOM 694 C C . ASN A 1 92 ? -0.250 3.573 -7.904 1.00 85.50 92 ASN A C 1
ATOM 696 O O . ASN A 1 92 ? -1.459 3.817 -7.932 1.00 85.50 92 ASN A O 1
ATOM 700 N N . PRO A 1 93 ? 0.325 3.144 -6.762 1.00 85.38 93 PRO A N 1
ATOM 701 C CA . PRO A 1 93 ? -0.451 2.836 -5.561 1.00 85.38 93 PRO A CA 1
ATOM 702 C C . PRO A 1 93 ? -1.001 4.077 -4.838 1.00 85.38 93 PRO A C 1
ATOM 704 O O . PRO A 1 93 ? -1.807 3.931 -3.914 1.00 85.38 93 PRO A O 1
ATOM 707 N N . THR A 1 94 ? -0.578 5.290 -5.214 1.00 81.81 94 THR A N 1
ATOM 708 C CA . THR A 1 94 ? -1.075 6.542 -4.617 1.00 81.81 94 THR A CA 1
ATOM 709 C C . THR A 1 94 ? -2.335 7.086 -5.294 1.00 81.81 94 THR A C 1
ATOM 711 O O . THR A 1 94 ? -2.934 8.010 -4.751 1.00 81.81 94 THR A O 1
ATOM 714 N N . GLY A 1 95 ? -2.796 6.473 -6.392 1.00 74.31 95 GLY A N 1
ATOM 715 C CA . GLY A 1 95 ? -4.037 6.850 -7.080 1.00 74.31 95 GLY A CA 1
ATOM 716 C C . GLY A 1 95 ? -3.896 7.967 -8.120 1.00 74.31 95 GLY A C 1
ATOM 717 O O . GLY A 1 95 ? -4.913 8.518 -8.518 1.00 74.31 95 GLY A O 1
ATOM 718 N N . GLY A 1 96 ? -2.668 8.298 -8.530 1.00 73.75 96 GLY A N 1
ATOM 719 C CA . GLY A 1 96 ? -2.397 9.181 -9.670 1.00 73.75 96 GLY A CA 1
ATOM 720 C C . GLY A 1 96 ? -2.196 8.414 -10.977 1.00 73.75 96 GLY A C 1
ATOM 721 O O . GLY A 1 96 ? -2.368 7.191 -11.028 1.00 73.75 96 GLY A O 1
ATOM 722 N N . ASP A 1 97 ? -1.774 9.142 -12.007 1.00 76.25 97 ASP A N 1
ATOM 723 C CA . ASP A 1 97 ? -1.493 8.591 -13.330 1.00 76.25 97 ASP A CA 1
ATOM 724 C C . ASP A 1 97 ? -0.371 7.535 -13.320 1.00 76.25 97 ASP A C 1
ATOM 726 O O . ASP A 1 97 ? 0.389 7.372 -12.348 1.00 76.25 97 ASP A O 1
ATOM 730 N N . ALA A 1 98 ? -0.276 6.803 -14.434 1.00 79.44 98 ALA A N 1
ATOM 731 C CA . ALA A 1 98 ? 0.791 5.843 -14.688 1.00 79.44 98 ALA A CA 1
ATOM 732 C C . ALA A 1 98 ? 2.181 6.503 -14.634 1.00 79.44 98 ALA A C 1
ATOM 734 O O . ALA A 1 98 ? 2.337 7.712 -14.801 1.00 79.44 98 ALA A O 1
ATOM 735 N N . TYR A 1 99 ? 3.207 5.691 -14.377 1.00 83.88 99 TYR A N 1
ATOM 736 C CA . TYR A 1 99 ? 4.590 6.162 -14.339 1.00 83.88 99 TYR A CA 1
ATOM 737 C C . TYR A 1 99 ? 5.051 6.626 -15.720 1.00 83.88 99 TYR A C 1
ATOM 739 O O . TYR A 1 99 ? 4.819 5.939 -16.711 1.00 83.88 99 TYR A O 1
ATOM 747 N N . THR A 1 100 ? 5.765 7.747 -15.762 1.00 80.88 100 THR A N 1
ATOM 748 C CA . THR A 1 100 ? 6.406 8.262 -16.975 1.00 80.88 100 THR A CA 1
ATOM 749 C C . THR A 1 100 ? 7.918 8.246 -16.813 1.00 80.88 100 THR A C 1
ATOM 751 O O . THR A 1 100 ? 8.444 8.267 -15.696 1.00 80.88 100 THR A O 1
ATOM 754 N N . ILE A 1 101 ? 8.635 8.185 -17.930 1.00 78.31 101 ILE A N 1
ATOM 755 C CA . ILE A 1 101 ? 10.093 8.271 -17.949 1.00 78.31 101 ILE A CA 1
ATOM 756 C C . ILE A 1 101 ? 10.453 9.627 -18.546 1.00 78.31 101 ILE A C 1
ATOM 758 O O . ILE A 1 101 ? 9.929 10.010 -19.587 1.00 78.31 101 ILE A O 1
ATOM 762 N N . VAL A 1 102 ? 11.312 10.379 -17.863 1.00 75.31 102 VAL A N 1
ATOM 763 C CA . VAL A 1 102 ? 11.822 11.665 -18.347 1.00 75.31 102 VAL A CA 1
ATOM 764 C C . VAL A 1 102 ? 13.331 11.669 -18.156 1.00 75.31 102 VAL A C 1
ATOM 766 O O . VAL A 1 102 ? 13.810 11.588 -17.025 1.00 75.31 102 VAL A O 1
ATOM 769 N N . ASN A 1 103 ? 14.086 11.758 -19.255 1.00 70.00 103 ASN A N 1
ATOM 770 C CA . ASN A 1 103 ? 15.556 11.710 -19.257 1.00 70.00 103 ASN A CA 1
ATOM 771 C C . ASN A 1 103 ? 16.116 10.478 -18.515 1.00 70.00 103 ASN A C 1
ATOM 773 O O . ASN A 1 103 ? 17.008 10.597 -17.672 1.00 70.00 103 ASN A O 1
ATOM 777 N N . GLY A 1 104 ? 15.522 9.302 -18.741 1.00 67.31 104 GLY A N 1
ATOM 778 C CA . GLY A 1 104 ? 15.901 8.052 -18.071 1.00 67.31 104 GLY A CA 1
ATOM 779 C C . GLY A 1 104 ? 15.550 7.954 -16.578 1.00 67.31 104 GLY A C 1
ATOM 780 O O . GLY A 1 104 ? 15.869 6.943 -15.953 1.00 67.31 104 GLY A O 1
ATOM 781 N N . VAL A 1 105 ? 14.884 8.958 -15.996 1.00 73.50 105 VAL A N 1
ATOM 782 C CA . VAL A 1 105 ? 14.401 8.937 -14.607 1.00 73.50 105 VAL A CA 1
ATOM 783 C C . VAL A 1 105 ? 12.913 8.612 -14.583 1.00 73.50 105 VAL A C 1
ATOM 785 O O . VAL A 1 105 ? 12.124 9.202 -15.321 1.00 73.50 105 VAL A O 1
ATOM 788 N N . VAL A 1 106 ? 12.519 7.687 -13.709 1.00 81.62 106 VAL A N 1
ATOM 789 C CA . VAL A 1 106 ? 11.115 7.309 -13.522 1.00 81.62 106 VAL A CA 1
ATOM 790 C C . VAL A 1 106 ? 10.429 8.337 -12.625 1.00 81.62 106 VAL A C 1
ATOM 792 O O . VAL A 1 106 ? 10.795 8.499 -11.460 1.00 81.62 106 VAL A O 1
ATOM 795 N N . SER A 1 107 ? 9.412 9.013 -13.152 1.00 74.62 107 SER A N 1
ATOM 796 C CA . SER A 1 107 ? 8.564 9.938 -12.404 1.00 74.62 107 SER A CA 1
ATOM 797 C C . SER A 1 107 ? 7.199 9.300 -12.121 1.00 74.62 107 SER A C 1
ATOM 799 O O . SER A 1 107 ? 6.629 8.651 -13.004 1.00 74.62 107 SER A O 1
ATOM 801 N N . PRO A 1 108 ? 6.621 9.479 -10.915 1.00 69.81 108 PRO A N 1
ATOM 802 C CA . PRO A 1 108 ? 5.196 9.239 -10.731 1.00 69.81 108 PRO A CA 1
ATOM 803 C C . PRO A 1 108 ? 4.397 10.074 -11.731 1.00 69.81 108 PRO A C 1
ATOM 805 O O . PRO A 1 108 ? 4.705 11.253 -11.931 1.00 69.81 108 PRO A O 1
ATOM 808 N N . GLY A 1 109 ? 3.343 9.481 -12.291 1.00 64.12 109 GLY A N 1
ATOM 809 C CA . GLY A 1 109 ? 2.263 10.255 -12.883 1.00 64.12 109 GLY A CA 1
ATOM 810 C C . GLY A 1 109 ? 1.663 11.184 -11.829 1.00 64.12 109 GLY A C 1
ATOM 811 O O . GLY A 1 109 ? 1.617 10.842 -10.638 1.00 64.12 109 GLY A O 1
ATOM 812 N N . LEU A 1 110 ? 1.280 12.391 -12.243 1.00 57.19 110 LEU A N 1
ATOM 813 C CA . LEU A 1 110 ? 0.729 13.364 -11.311 1.00 57.19 110 LEU A CA 1
ATOM 814 C C . LEU A 1 110 ? -0.625 12.860 -10.795 1.00 57.19 110 LEU A C 1
ATOM 816 O O . LEU A 1 110 ? -1.316 12.073 -11.439 1.00 57.19 110 LEU A O 1
ATOM 820 N N . ILE A 1 111 ? -0.964 13.261 -9.576 1.00 53.00 111 ILE A N 1
ATOM 821 C CA . ILE A 1 111 ? -2.328 13.129 -9.074 1.00 53.00 111 ILE A CA 1
ATOM 822 C C . ILE A 1 111 ? -2.997 14.433 -9.509 1.00 53.00 111 ILE A C 1
ATOM 824 O O . ILE A 1 111 ? -2.641 15.477 -8.957 1.00 53.00 111 ILE A O 1
ATOM 828 N N . GLU A 1 112 ? -3.845 14.411 -10.539 1.00 45.59 112 GLU A N 1
ATOM 829 C CA . GLU A 1 112 ? -4.771 15.534 -10.764 1.00 45.59 112 GLU A CA 1
ATOM 830 C C . GLU A 1 112 ? -5.795 15.632 -9.623 1.00 45.59 112 GLU A C 1
ATOM 832 O O . GLU A 1 112 ? -6.268 14.575 -9.136 1.00 45.59 112 GLU A O 1
#